Protein AF-A0A498CV49-F1 (afdb_monomer)

Secondary structure (DSSP, 8-state):
-HHHHHHHHHHHHHHHHTGGGGGGSHHHHHHHHHHHHHHHHHHHHHHHHHHHHHHHHTTS-HHHHHHHHHHHHHHTT-

Solvent-accessible surface area (backbone atoms only — not comparable to full-atom values): 4216 Å² total; per-residue (Å²): 103,35,68,57,30,10,52,56,45,26,48,50,52,37,65,76,68,61,49,68,69,34,63,82,38,74,71,35,42,53,50,50,53,48,45,26,51,60,35,14,51,61,37,39,50,54,52,50,49,50,50,51,52,52,54,73,40,68,87,47,61,72,68,56,58,53,50,53,52,51,51,54,52,56,60,75,71,108

Sequence (78 aa):
CTVVSSLTGGAFIIVKWGLHEWVTDIWGMIALGGFFFVCGLPGWAVVRWTFNFINKQEGKTIIEVVKELKNAKDDLKK

Radius of gyration: 20.26 Å; Cα contacts (8 Å, |Δi|>4): 47; chains: 1; bounding box: 54×18×46 Å

pLDDT: mean 71.57, std 8.45, range [49.75, 83.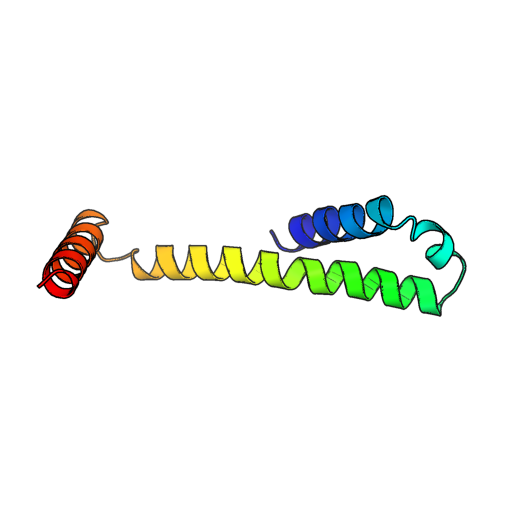94]

Structure (mmCIF, N/CA/C/O backbone):
data_AF-A0A498CV49-F1
#
_entry.id   AF-A0A498CV49-F1
#
loop_
_atom_site.group_PDB
_atom_site.id
_atom_site.type_symbol
_atom_site.label_atom_id
_atom_site.label_alt_id
_atom_site.label_comp_id
_atom_site.label_asym_id
_atom_site.label_entity_id
_atom_site.label_seq_id
_atom_site.pdbx_PDB_ins_code
_atom_site.Cartn_x
_atom_site.Cartn_y
_atom_site.Cartn_z
_atom_site.occupancy
_atom_site.B_iso_or_equiv
_atom_site.auth_seq_id
_atom_site.auth_comp_id
_atom_site.auth_asym_id
_atom_site.auth_atom_id
_atom_site.pdbx_PDB_model_num
ATOM 1 N N . CYS A 1 1 ? 2.399 -6.445 7.721 1.00 59.88 1 CYS A N 1
ATOM 2 C CA . CYS A 1 1 ? 1.299 -6.020 6.823 1.00 59.88 1 CYS A CA 1
ATOM 3 C C . CYS A 1 1 ? 1.809 -5.188 5.650 1.00 59.88 1 CYS A C 1
ATOM 5 O O . CYS A 1 1 ? 1.613 -5.608 4.523 1.00 59.88 1 CYS A O 1
ATOM 7 N N . THR A 1 2 ? 2.520 -4.087 5.890 1.00 64.81 2 THR A N 1
ATOM 8 C CA . THR A 1 2 ? 3.077 -3.209 4.841 1.00 64.81 2 THR A CA 1
ATOM 9 C C . THR A 1 2 ? 3.978 -3.923 3.839 1.00 64.81 2 THR A C 1
ATOM 11 O O . THR A 1 2 ? 3.793 -3.754 2.646 1.00 64.81 2 THR A O 1
ATOM 14 N N . VAL A 1 3 ? 4.873 -4.797 4.309 1.00 64.00 3 VAL A N 1
ATOM 15 C CA . VAL A 1 3 ? 5.780 -5.570 3.441 1.00 64.00 3 VAL A CA 1
ATOM 16 C C . VAL A 1 3 ? 5.010 -6.498 2.496 1.00 64.00 3 VAL A C 1
ATOM 18 O O . VAL A 1 3 ? 5.305 -6.552 1.309 1.00 64.00 3 VAL A O 1
ATOM 21 N N . VAL A 1 4 ? 3.975 -7.178 2.999 1.00 69.56 4 VAL A N 1
ATOM 22 C CA . VAL A 1 4 ? 3.142 -8.075 2.185 1.00 69.56 4 VAL A CA 1
ATOM 23 C C . VAL A 1 4 ? 2.295 -7.263 1.202 1.00 69.56 4 VAL A C 1
ATOM 25 O O . VAL A 1 4 ? 2.282 -7.581 0.021 1.00 69.56 4 VAL A O 1
ATOM 28 N N . SER A 1 5 ? 1.655 -6.169 1.627 1.00 70.88 5 SER A N 1
ATOM 29 C CA . SER A 1 5 ? 0.885 -5.302 0.719 1.00 70.88 5 SER A CA 1
ATOM 30 C C . SER A 1 5 ? 1.751 -4.653 -0.364 1.00 70.88 5 SER A C 1
ATOM 32 O O . SER A 1 5 ? 1.341 -4.616 -1.520 1.00 70.88 5 SER A O 1
ATOM 34 N N . SER A 1 6 ? 2.963 -4.211 -0.018 1.00 68.88 6 SER A N 1
ATOM 35 C CA . SER A 1 6 ? 3.942 -3.694 -0.974 1.00 68.88 6 SER A CA 1
ATOM 36 C C . SER A 1 6 ? 4.343 -4.756 -1.985 1.00 68.88 6 SER A C 1
ATOM 38 O O . SER A 1 6 ? 4.221 -4.512 -3.178 1.00 68.88 6 SER A O 1
ATOM 40 N N . LEU A 1 7 ? 4.777 -5.937 -1.531 1.00 72.81 7 LEU A N 1
ATOM 41 C CA . LEU A 1 7 ? 5.248 -7.005 -2.417 1.00 72.81 7 LEU A CA 1
ATOM 42 C C . LEU A 1 7 ? 4.134 -7.519 -3.327 1.00 72.81 7 LEU A C 1
ATOM 44 O O . LEU A 1 7 ? 4.333 -7.621 -4.531 1.00 72.81 7 LEU A O 1
ATOM 48 N N . THR A 1 8 ? 2.953 -7.793 -2.772 1.00 73.75 8 THR A N 1
ATOM 49 C CA . THR A 1 8 ? 1.839 -8.351 -3.552 1.00 73.75 8 THR A CA 1
ATOM 50 C C . THR A 1 8 ? 1.241 -7.307 -4.498 1.00 73.75 8 THR A C 1
ATOM 52 O O . THR A 1 8 ? 0.971 -7.614 -5.655 1.00 73.75 8 THR A O 1
ATOM 55 N N . GLY A 1 9 ? 1.072 -6.060 -4.040 1.00 71.50 9 GLY A N 1
ATOM 56 C CA . GLY A 1 9 ? 0.538 -4.968 -4.860 1.00 71.50 9 GLY A CA 1
ATOM 57 C C . GLY A 1 9 ? 1.514 -4.508 -5.943 1.00 71.50 9 GLY A C 1
ATOM 58 O O . GLY A 1 9 ? 1.126 -4.363 -7.100 1.00 71.50 9 GLY A O 1
ATOM 59 N N . GLY A 1 10 ? 2.794 -4.362 -5.596 1.00 71.25 10 GLY A N 1
ATOM 60 C CA . GLY A 1 10 ? 3.849 -4.028 -6.549 1.00 71.25 10 GLY A CA 1
ATOM 61 C C . GLY A 1 10 ? 4.043 -5.127 -7.593 1.00 71.25 10 GLY A C 1
ATOM 62 O O . GLY A 1 10 ? 4.037 -4.834 -8.785 1.00 71.25 10 GLY A O 1
ATOM 63 N N . ALA A 1 11 ? 4.102 -6.400 -7.182 1.00 70.25 11 ALA A N 1
ATOM 64 C CA . ALA A 1 11 ? 4.220 -7.520 -8.118 1.00 70.25 11 ALA A CA 1
ATOM 65 C C . ALA A 1 11 ? 3.015 -7.620 -9.069 1.00 70.25 11 ALA A C 1
ATOM 67 O O . ALA A 1 11 ? 3.200 -7.851 -10.261 1.00 70.25 11 ALA A O 1
ATOM 68 N N . PHE A 1 12 ? 1.789 -7.392 -8.583 1.00 73.94 12 PHE A N 1
ATOM 69 C CA . PHE A 1 12 ? 0.594 -7.405 -9.430 1.00 73.94 12 PHE A CA 1
ATOM 70 C C . PHE A 1 12 ? 0.640 -6.330 -10.525 1.00 73.94 12 PHE A C 1
ATOM 72 O O . PHE A 1 12 ? 0.336 -6.622 -11.680 1.00 73.94 12 PHE A O 1
ATOM 79 N N . ILE A 1 13 ? 1.055 -5.104 -10.193 1.00 71.75 13 ILE A N 1
ATOM 80 C CA . ILE A 1 13 ? 1.155 -3.999 -11.160 1.00 71.75 13 ILE A CA 1
ATOM 81 C C . ILE A 1 13 ? 2.232 -4.287 -12.211 1.00 71.75 13 ILE A C 1
ATOM 83 O O . ILE A 1 13 ? 1.987 -4.113 -13.404 1.00 71.75 13 ILE A O 1
ATOM 87 N N . ILE A 1 14 ? 3.391 -4.787 -11.777 1.00 74.38 14 ILE A N 1
ATOM 88 C CA . ILE A 1 14 ? 4.534 -5.084 -12.650 1.00 74.38 14 ILE A CA 1
ATOM 89 C C . ILE A 1 14 ? 4.195 -6.198 -13.642 1.00 74.38 14 ILE A C 1
ATOM 91 O O . ILE A 1 14 ? 4.459 -6.058 -14.836 1.00 74.38 14 ILE A O 1
ATOM 95 N N . VAL A 1 15 ? 3.547 -7.266 -13.170 1.00 76.38 15 VAL A N 1
ATOM 96 C CA . VAL A 1 15 ? 3.124 -8.388 -14.019 1.00 76.38 15 VAL A CA 1
ATOM 97 C C . VAL A 1 15 ? 1.983 -7.978 -14.951 1.00 76.38 15 VAL A C 1
ATOM 99 O O . VAL A 1 15 ? 1.985 -8.348 -16.122 1.00 76.38 15 VAL A O 1
ATOM 102 N N . LYS A 1 16 ? 1.012 -7.186 -14.476 1.00 75.69 16 LYS A N 1
ATOM 103 C CA . LYS A 1 16 ? -0.159 -6.791 -15.275 1.00 75.69 16 LYS A CA 1
ATOM 104 C C . LYS A 1 16 ? 0.196 -5.872 -16.449 1.00 75.69 16 LYS A C 1
ATOM 106 O O . LYS A 1 16 ? -0.485 -5.936 -17.470 1.00 75.69 16 LYS A O 1
ATOM 111 N N . TRP A 1 17 ? 1.219 -5.033 -16.294 1.00 75.69 17 TRP A N 1
ATOM 112 C CA . TRP A 1 17 ? 1.642 -4.047 -17.296 1.00 75.69 17 TRP A CA 1
ATOM 113 C C . TRP A 1 17 ? 2.925 -4.436 -18.040 1.00 75.69 17 TRP A C 1
ATOM 115 O O . TRP A 1 17 ? 3.378 -3.679 -18.891 1.00 75.69 17 TRP A O 1
ATOM 125 N N . GLY A 1 18 ? 3.507 -5.604 -17.748 1.00 72.31 18 GLY A N 1
ATOM 126 C CA . GLY A 1 18 ? 4.724 -6.066 -18.420 1.00 72.31 18 GLY A CA 1
ATOM 127 C C . GLY A 1 18 ? 5.943 -5.189 -18.128 1.00 72.31 18 GLY A C 1
ATOM 128 O O . GLY A 1 18 ? 6.862 -5.119 -18.935 1.00 72.31 18 GLY A O 1
ATOM 129 N N . LEU A 1 19 ? 5.982 -4.537 -16.963 1.00 72.00 19 LEU A N 1
ATOM 130 C CA . LEU A 1 19 ? 7.017 -3.564 -16.587 1.00 72.00 19 LEU A CA 1
ATOM 131 C C . LEU A 1 19 ? 8.374 -4.209 -16.229 1.00 72.00 19 LEU A C 1
ATOM 133 O O . LEU A 1 19 ? 9.236 -3.565 -15.638 1.00 72.00 19 LEU A O 1
ATOM 137 N N . HIS A 1 20 ? 8.571 -5.482 -16.587 1.00 72.00 20 HIS A N 1
ATOM 138 C CA . HIS A 1 20 ? 9.825 -6.214 -16.397 1.00 72.00 20 HIS A CA 1
ATOM 139 C C . HIS A 1 20 ? 10.978 -5.591 -17.191 1.00 72.00 20 HIS A C 1
ATOM 141 O O . HIS A 1 20 ? 12.116 -5.626 -16.730 1.00 72.00 20 HIS A O 1
ATOM 147 N N . GLU A 1 21 ? 10.692 -4.976 -18.342 1.00 70.62 21 GLU A N 1
ATOM 148 C CA . GLU A 1 21 ? 11.712 -4.286 -19.140 1.00 70.62 21 GLU A CA 1
ATOM 149 C C . GLU A 1 21 ? 12.296 -3.067 -18.418 1.00 70.62 21 GLU A C 1
ATOM 151 O O . GLU A 1 21 ? 13.445 -2.717 -18.638 1.00 70.62 21 GLU A O 1
ATOM 156 N N . TRP A 1 22 ? 11.574 -2.461 -17.471 1.00 72.88 22 TRP A N 1
ATOM 157 C CA . TRP A 1 22 ? 12.065 -1.289 -16.736 1.00 72.88 22 TRP A CA 1
ATOM 158 C C . TRP A 1 22 ? 13.142 -1.640 -15.700 1.00 72.88 22 TRP A C 1
ATOM 160 O O . TRP A 1 22 ? 13.710 -0.753 -15.069 1.00 72.88 22 TRP A O 1
ATOM 170 N N . VAL A 1 23 ? 13.452 -2.925 -15.520 1.00 74.00 23 VAL A N 1
ATOM 171 C CA . VAL A 1 23 ? 14.556 -3.378 -14.665 1.00 74.00 23 VAL A CA 1
ATOM 172 C C . VAL A 1 23 ? 15.921 -3.091 -15.305 1.00 74.00 23 VAL A C 1
ATOM 174 O O . VAL A 1 23 ? 16.912 -2.999 -14.586 1.00 74.00 23 VAL A O 1
ATOM 177 N N . THR A 1 24 ? 15.999 -2.911 -16.629 1.00 78.44 24 THR A N 1
ATOM 178 C CA . THR A 1 24 ? 17.281 -2.692 -17.324 1.00 78.44 24 THR A CA 1
ATOM 179 C C . THR A 1 24 ? 17.852 -1.290 -17.135 1.00 78.44 24 THR A C 1
ATOM 181 O O . THR A 1 24 ? 19.050 -1.095 -17.324 1.00 78.44 24 THR A O 1
ATOM 184 N N . ASP A 1 25 ? 17.025 -0.328 -16.723 1.00 81.12 25 ASP A N 1
ATOM 185 C CA . ASP A 1 25 ? 17.412 1.067 -16.529 1.00 81.12 25 ASP A CA 1
ATOM 186 C C . ASP A 1 25 ? 17.364 1.474 -15.055 1.00 81.12 25 ASP A C 1
ATOM 188 O O . ASP A 1 25 ? 16.411 1.185 -14.331 1.00 81.12 25 ASP A O 1
ATOM 192 N N . ILE A 1 26 ? 18.361 2.248 -14.614 1.00 81.06 26 ILE A N 1
ATOM 193 C CA . ILE A 1 26 ? 18.430 2.788 -13.243 1.00 81.06 26 ILE A CA 1
ATOM 194 C C . ILE A 1 26 ? 17.180 3.602 -12.885 1.00 81.06 26 ILE A C 1
ATOM 196 O O . ILE A 1 26 ? 16.656 3.491 -11.776 1.00 81.06 26 ILE A O 1
ATOM 200 N N . TRP A 1 27 ? 16.661 4.380 -13.835 1.00 80.62 27 TRP A N 1
ATOM 201 C CA . TRP A 1 27 ? 15.447 5.173 -13.651 1.00 80.62 27 TRP A CA 1
ATOM 202 C C . TRP A 1 27 ? 14.193 4.299 -13.554 1.00 80.62 27 TRP A C 1
ATOM 204 O O . TRP A 1 27 ? 13.299 4.590 -12.758 1.00 80.62 27 TRP A O 1
ATOM 214 N N . GLY A 1 28 ? 14.151 3.199 -14.308 1.00 80.06 28 GLY A N 1
ATOM 215 C CA . GLY A 1 28 ? 13.068 2.225 -14.248 1.00 80.06 28 GLY A CA 1
ATOM 216 C C . GLY A 1 28 ? 13.068 1.449 -12.929 1.00 80.06 28 GLY A C 1
ATOM 217 O O . GLY A 1 28 ? 12.016 1.305 -12.308 1.00 80.06 28 GLY A O 1
ATOM 218 N N . MET A 1 29 ? 14.240 1.077 -12.404 1.00 78.50 29 MET A N 1
ATOM 219 C CA . MET A 1 29 ? 14.358 0.476 -11.070 1.00 78.50 29 MET A CA 1
ATOM 220 C C . MET A 1 29 ? 13.881 1.412 -9.950 1.00 78.50 29 MET A C 1
ATOM 222 O O . MET A 1 29 ? 13.195 0.964 -9.029 1.00 78.50 29 MET A O 1
ATOM 226 N N . ILE A 1 30 ? 14.195 2.711 -10.028 1.00 83.94 30 ILE A N 1
ATOM 227 C CA . ILE A 1 30 ? 13.706 3.708 -9.059 1.00 83.94 30 ILE A CA 1
ATOM 228 C C . ILE A 1 30 ? 12.176 3.826 -9.137 1.00 83.94 30 ILE A C 1
ATOM 230 O O . ILE A 1 30 ? 11.507 3.836 -8.101 1.00 83.94 30 ILE A O 1
ATOM 234 N N . ALA A 1 31 ? 11.606 3.854 -10.345 1.00 82.12 31 ALA A N 1
ATOM 235 C CA . ALA A 1 31 ? 10.158 3.894 -10.542 1.00 82.12 31 ALA A CA 1
ATOM 236 C C . ALA A 1 31 ? 9.462 2.640 -9.981 1.00 82.12 31 ALA A C 1
ATOM 238 O O . ALA A 1 31 ? 8.462 2.755 -9.271 1.00 82.12 31 ALA A O 1
ATOM 239 N N . LEU A 1 32 ? 10.021 1.451 -10.224 1.00 81.62 32 LEU A N 1
ATOM 240 C CA . LEU A 1 32 ? 9.526 0.187 -9.674 1.00 81.62 32 LEU A CA 1
ATOM 241 C C . LEU A 1 32 ? 9.557 0.193 -8.140 1.00 81.62 32 LEU A C 1
ATOM 243 O O . LEU A 1 32 ? 8.554 -0.140 -7.508 1.00 81.62 32 LEU A O 1
ATOM 247 N N . GLY A 1 33 ? 10.656 0.652 -7.533 1.00 80.31 33 GLY A N 1
ATOM 248 C CA . GLY A 1 33 ? 10.749 0.846 -6.082 1.00 80.31 33 GLY A CA 1
ATOM 249 C C . GLY A 1 33 ? 9.668 1.791 -5.540 1.00 80.31 33 GLY A C 1
ATOM 250 O O . GLY A 1 33 ? 9.048 1.505 -4.512 1.00 80.31 33 GLY A O 1
ATOM 251 N N . GLY A 1 34 ? 9.369 2.865 -6.275 1.00 82.69 34 GLY A N 1
ATOM 252 C CA . GLY A 1 34 ? 8.262 3.777 -5.987 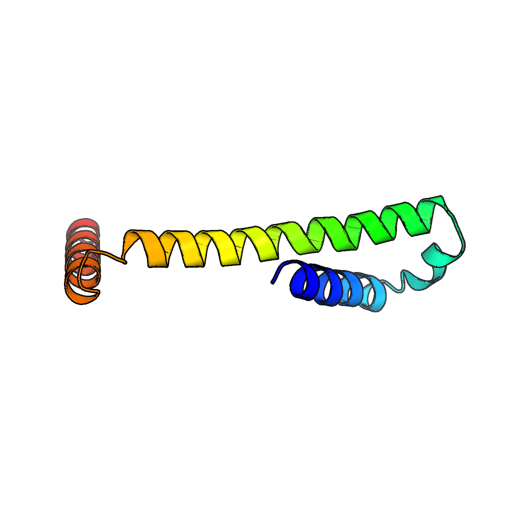1.00 82.69 34 GLY A CA 1
ATOM 253 C C . GLY A 1 34 ? 6.894 3.088 -6.008 1.00 82.69 34 GLY A C 1
ATOM 254 O O . GLY A 1 34 ? 6.106 3.275 -5.081 1.00 82.69 34 GLY A O 1
ATOM 255 N N . PHE A 1 35 ? 6.621 2.228 -6.994 1.00 81.81 35 PHE A N 1
ATOM 256 C CA . PHE A 1 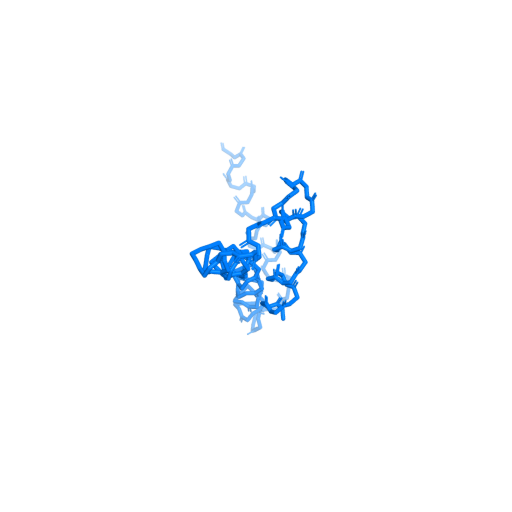35 ? 5.378 1.448 -7.047 1.00 81.81 35 PHE A CA 1
ATOM 257 C C . PHE A 1 35 ? 5.220 0.517 -5.841 1.00 81.81 35 PHE A C 1
A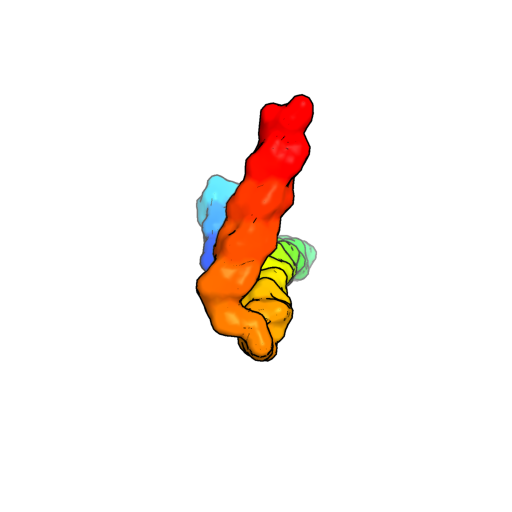TOM 259 O O . PHE A 1 35 ? 4.154 0.499 -5.221 1.00 81.81 35 PHE A O 1
ATOM 266 N N . PHE A 1 36 ? 6.275 -0.208 -5.457 1.00 77.31 36 PHE A N 1
ATOM 267 C CA . PHE A 1 36 ? 6.261 -1.054 -4.257 1.00 77.31 36 PHE A CA 1
ATOM 268 C C . PHE A 1 36 ? 5.975 -0.242 -2.986 1.00 77.31 36 PHE A C 1
ATOM 270 O O . PHE A 1 36 ? 5.205 -0.678 -2.124 1.00 77.31 36 PHE A O 1
ATOM 277 N N . PHE A 1 37 ? 6.553 0.954 -2.873 1.00 78.56 37 PHE A N 1
ATOM 278 C CA . PHE A 1 37 ? 6.338 1.839 -1.732 1.00 78.56 37 PHE A CA 1
ATOM 279 C C . PHE A 1 37 ? 4.905 2.388 -1.681 1.00 78.56 37 PHE A C 1
ATOM 281 O O . PHE A 1 37 ? 4.232 2.271 -0.654 1.00 78.56 37 PHE A O 1
ATOM 288 N N . VAL A 1 38 ? 4.396 2.909 -2.801 1.00 81.81 38 VAL A N 1
ATOM 289 C CA . VAL A 1 38 ? 3.039 3.468 -2.895 1.00 81.81 38 VAL A CA 1
ATOM 290 C C . VAL A 1 38 ? 1.979 2.400 -2.649 1.00 81.81 38 VAL A C 1
ATOM 292 O O . VAL A 1 38 ? 0.998 2.692 -1.978 1.00 81.81 38 VAL A O 1
ATOM 295 N N . CYS A 1 39 ? 2.184 1.155 -3.088 1.00 79.81 39 CYS A N 1
ATOM 296 C CA . CYS A 1 39 ? 1.270 0.044 -2.787 1.00 79.81 39 CYS A CA 1
ATOM 297 C C . CYS A 1 39 ? 1.293 -0.384 -1.308 1.00 79.81 39 CYS A C 1
ATOM 299 O O . CYS A 1 39 ? 0.331 -0.969 -0.809 1.00 79.81 39 CYS A O 1
ATOM 301 N N . GLY A 1 40 ? 2.367 -0.070 -0.580 1.00 74.38 40 GLY A N 1
ATOM 302 C CA . GLY A 1 40 ? 2.497 -0.347 0.852 1.00 74.38 40 GLY A CA 1
ATOM 303 C C . GLY A 1 40 ? 1.692 0.592 1.742 1.00 74.38 40 GLY A C 1
ATOM 304 O O . GLY A 1 40 ? 1.139 0.157 2.754 1.00 74.38 40 GLY A O 1
ATOM 305 N N . LEU A 1 41 ? 1.598 1.869 1.359 1.00 80.62 41 LEU A N 1
ATOM 306 C CA . LEU A 1 41 ? 0.878 2.917 2.091 1.00 80.62 41 LEU A CA 1
ATOM 307 C C . LEU A 1 41 ? -0.621 2.624 2.309 1.00 80.62 41 LEU A C 1
ATOM 309 O O . LEU A 1 41 ? -1.070 2.749 3.451 1.00 80.62 41 LEU A O 1
ATOM 313 N N . PRO A 1 42 ? -1.412 2.185 1.309 1.00 77.81 42 PRO A N 1
ATOM 314 C CA . PRO A 1 42 ? -2.802 1.809 1.539 1.00 77.81 42 PRO A CA 1
ATOM 315 C C . PRO A 1 42 ? -2.912 0.564 2.431 1.00 77.81 42 PRO A C 1
ATOM 317 O O . PRO A 1 42 ? -3.775 0.518 3.304 1.00 77.81 42 PRO A O 1
ATOM 320 N N . GLY A 1 43 ? -1.997 -0.406 2.310 1.00 76.94 43 GLY A N 1
ATOM 321 C CA . GLY A 1 43 ? -1.941 -1.563 3.212 1.00 76.94 43 GLY A CA 1
ATOM 322 C C . GLY A 1 43 ? -1.639 -1.184 4.668 1.00 76.94 43 GLY A C 1
ATOM 323 O O . GLY A 1 43 ? -2.248 -1.712 5.600 1.00 76.94 43 GLY A O 1
ATOM 324 N N . TRP A 1 44 ? -0.731 -0.228 4.873 1.00 80.31 44 TRP A N 1
ATOM 325 C CA . TRP A 1 44 ? -0.445 0.368 6.179 1.00 80.31 44 TRP A CA 1
ATOM 326 C C . TRP A 1 44 ? -1.670 1.078 6.759 1.00 80.31 44 TRP A C 1
ATOM 328 O O . TRP A 1 44 ? -2.030 0.826 7.911 1.00 80.31 44 TRP A O 1
ATOM 338 N N . ALA A 1 45 ? -2.318 1.933 5.963 1.00 80.69 45 ALA A N 1
ATOM 339 C CA . ALA A 1 45 ? -3.459 2.734 6.388 1.00 80.69 45 ALA A CA 1
ATOM 340 C C . ALA A 1 45 ? -4.638 1.853 6.822 1.00 80.69 45 ALA A C 1
ATOM 342 O O . ALA A 1 45 ? -5.189 2.067 7.899 1.00 80.69 45 ALA A O 1
ATOM 343 N N . VAL A 1 46 ? -4.967 0.810 6.052 1.00 79.69 46 VAL A N 1
ATOM 344 C CA . VAL A 1 46 ? -6.054 -0.130 6.377 1.00 79.69 46 VAL A CA 1
ATOM 345 C C . VAL A 1 46 ? -5.789 -0.856 7.693 1.00 79.69 46 VAL A C 1
ATOM 347 O O . VA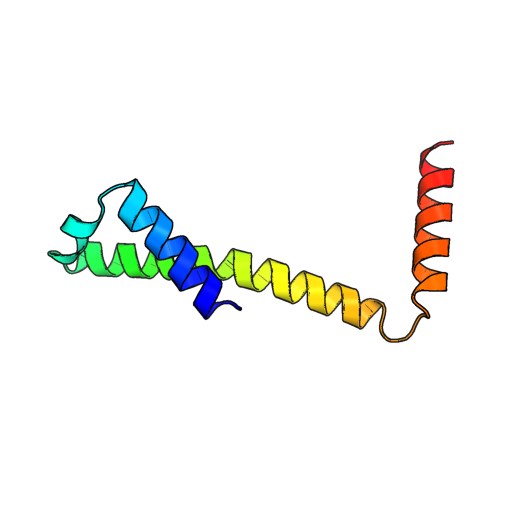L A 1 46 ? -6.663 -0.916 8.559 1.00 79.69 46 VAL A O 1
ATOM 350 N N . VAL A 1 47 ? -4.574 -1.372 7.893 1.00 78.50 47 VAL A N 1
ATOM 351 C CA . VAL A 1 47 ? -4.234 -2.084 9.131 1.00 78.50 47 VAL A CA 1
ATOM 352 C C . VAL A 1 47 ? -4.188 -1.128 10.320 1.00 78.50 47 VAL A C 1
ATOM 354 O O . VAL A 1 47 ? -4.712 -1.457 11.381 1.00 78.50 47 VAL A O 1
ATOM 357 N N . ARG A 1 48 ? -3.647 0.083 10.155 1.00 79.69 48 ARG A N 1
ATOM 358 C CA . ARG A 1 48 ? -3.639 1.098 11.217 1.00 79.69 48 ARG A CA 1
ATOM 359 C C . ARG A 1 48 ? -5.033 1.578 11.574 1.00 79.69 48 ARG A C 1
ATOM 361 O O . ARG A 1 48 ? -5.304 1.731 12.759 1.00 79.69 48 ARG A O 1
ATOM 368 N N . TRP A 1 49 ? -5.918 1.776 10.605 1.00 79.38 49 TRP A N 1
ATOM 369 C CA . TRP A 1 49 ? -7.319 2.083 10.878 1.00 79.38 49 TRP A CA 1
ATOM 370 C C . TRP A 1 49 ? -8.021 0.938 11.589 1.00 79.38 49 TRP A C 1
ATOM 372 O O . TRP A 1 49 ? -8.725 1.192 12.558 1.00 79.38 49 TRP A O 1
ATOM 382 N N . THR A 1 50 ? -7.764 -0.306 11.187 1.00 78.50 50 THR A N 1
ATOM 383 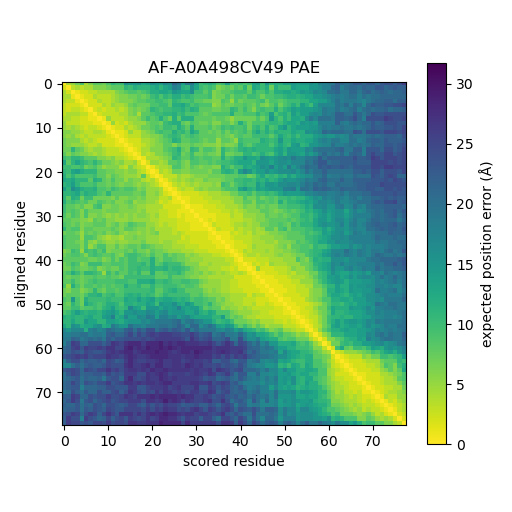C CA . THR A 1 50 ? -8.331 -1.486 11.852 1.00 78.50 50 THR A CA 1
ATOM 384 C C . THR A 1 50 ? -7.857 -1.586 13.303 1.00 78.50 50 THR A C 1
ATOM 386 O O . THR A 1 50 ? -8.679 -1.700 14.205 1.00 78.50 50 THR A O 1
ATOM 389 N N . PHE A 1 51 ? -6.555 -1.446 13.566 1.00 75.88 51 PHE A N 1
ATOM 390 C CA . PHE A 1 51 ? -6.027 -1.429 14.934 1.00 75.88 51 PHE A CA 1
ATOM 391 C C . PHE A 1 51 ? -6.503 -0.219 15.741 1.00 75.88 51 PHE A C 1
ATOM 393 O O . PHE A 1 51 ? -6.807 -0.366 16.915 1.00 75.88 51 PHE A O 1
ATOM 400 N N . ASN A 1 52 ? -6.604 0.969 15.141 1.00 76.25 52 ASN A N 1
ATOM 401 C CA . ASN A 1 52 ? -7.132 2.155 15.820 1.00 76.25 52 ASN A CA 1
ATOM 402 C C . ASN A 1 52 ? -8.623 2.001 16.153 1.00 76.25 52 ASN A C 1
ATOM 404 O O . ASN A 1 52 ? -9.076 2.494 17.179 1.00 76.25 52 ASN A O 1
ATOM 408 N N . PHE A 1 53 ? -9.380 1.308 15.302 1.00 70.25 53 PHE A N 1
ATOM 409 C CA . PHE A 1 53 ? -10.775 0.966 15.550 1.00 70.25 53 PHE A CA 1
ATOM 410 C C . PHE A 1 53 ? -10.905 -0.065 16.671 1.00 70.25 53 PHE A C 1
ATOM 412 O O . PHE A 1 53 ? -11.692 0.151 17.583 1.00 70.25 53 PHE A O 1
ATOM 419 N N . ILE A 1 54 ? -10.097 -1.130 16.652 1.00 70.06 54 ILE A N 1
ATOM 420 C CA . ILE A 1 54 ? -10.063 -2.135 17.724 1.00 70.06 54 ILE A CA 1
ATOM 421 C C . ILE A 1 5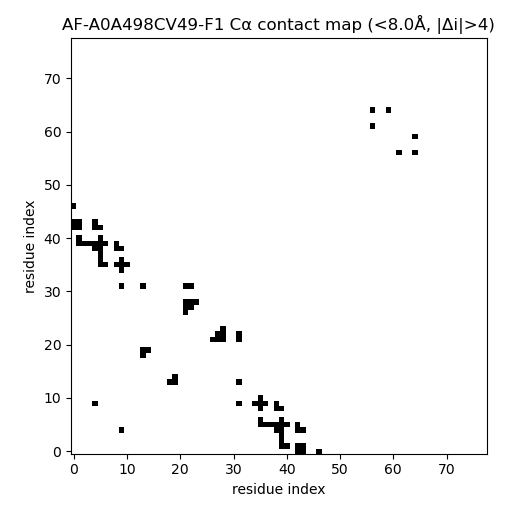4 ? -9.659 -1.488 19.051 1.00 70.06 54 ILE A C 1
ATOM 423 O O . ILE A 1 54 ? -10.374 -1.644 20.026 1.00 70.06 54 ILE A O 1
ATOM 427 N N . ASN A 1 55 ? -8.600 -0.679 19.078 1.00 67.31 55 ASN A N 1
ATOM 428 C CA . ASN A 1 55 ? -8.114 -0.018 20.292 1.00 67.31 55 ASN A CA 1
ATOM 429 C C . ASN A 1 55 ? -9.106 1.044 20.818 1.00 67.31 55 ASN A C 1
ATOM 431 O O . ASN A 1 55 ? -9.319 1.169 22.015 1.00 67.31 55 ASN A O 1
ATOM 435 N N . LYS A 1 56 ? -9.831 1.749 19.934 1.00 64.56 56 LYS A N 1
ATOM 436 C CA . LYS A 1 56 ? -10.974 2.593 20.345 1.00 64.56 56 LYS A CA 1
ATOM 437 C C . LYS A 1 56 ? -12.121 1.803 20.983 1.00 64.56 56 LYS A C 1
ATOM 439 O O . LYS A 1 56 ? -12.943 2.401 21.674 1.00 64.56 56 LYS A O 1
ATOM 444 N N . GLN A 1 57 ? -12.208 0.503 20.713 1.00 60.22 57 GLN A N 1
ATOM 445 C CA . GLN A 1 57 ? -13.175 -0.406 21.322 1.00 60.22 57 GLN A CA 1
ATOM 446 C C . GLN A 1 57 ? -12.582 -1.239 22.470 1.00 60.22 57 GLN A C 1
ATOM 448 O O . GLN A 1 57 ? -13.342 -1.824 23.235 1.00 60.22 57 GLN A O 1
ATOM 453 N N . GLU A 1 58 ? -11.260 -1.266 22.661 1.00 49.75 58 GLU A N 1
ATOM 454 C CA . GLU A 1 58 ? -10.612 -1.872 23.827 1.00 49.75 58 GLU A CA 1
ATOM 455 C C . GLU A 1 58 ? -10.857 -0.988 25.057 1.00 49.75 58 GLU A C 1
ATOM 457 O O . GLU A 1 58 ? -10.093 -0.088 25.391 1.00 49.75 58 GLU A O 1
ATOM 462 N N . GLY A 1 59 ? -11.994 -1.217 25.711 1.00 55.97 59 GLY A N 1
ATOM 463 C CA . GLY A 1 59 ? -12.428 -0.488 26.906 1.00 55.97 59 GLY A CA 1
ATOM 464 C C . GLY A 1 59 ? -13.940 -0.289 26.986 1.00 55.97 59 GLY A C 1
ATOM 465 O O . GLY A 1 59 ? -14.474 -0.129 28.079 1.00 55.97 59 GLY A O 1
ATOM 466 N N . LYS A 1 60 ? -14.645 -0.386 25.853 1.00 51.34 60 LYS A N 1
ATOM 467 C CA . LYS A 1 60 ? -16.105 -0.522 25.794 1.00 51.34 60 LYS A CA 1
ATOM 468 C C . LYS A 1 60 ? -16.419 -1.946 25.359 1.00 51.34 60 LYS A C 1
ATOM 470 O O . LYS A 1 60 ? -15.927 -2.402 24.333 1.00 51.34 60 LYS A O 1
ATOM 475 N N . THR A 1 61 ? -17.214 -2.687 26.124 1.00 52.03 61 THR A N 1
ATOM 476 C CA . THR A 1 61 ? -17.631 -4.038 25.719 1.00 52.03 61 THR A CA 1
ATOM 477 C C . THR A 1 61 ? -18.246 -3.939 24.319 1.00 52.03 61 THR A C 1
ATOM 479 O O . THR A 1 61 ? -19.099 -3.087 24.113 1.00 52.03 61 THR A O 1
ATOM 482 N N . ILE A 1 62 ? -17.834 -4.770 23.354 1.00 55.28 62 ILE A N 1
ATOM 483 C CA . ILE A 1 62 ? -18.275 -4.764 21.932 1.00 55.28 62 ILE A CA 1
ATOM 484 C C . ILE A 1 62 ? -19.806 -4.571 21.770 1.00 55.28 62 ILE A C 1
ATOM 486 O O . ILE A 1 62 ? -20.290 -3.994 20.799 1.00 55.28 62 ILE A O 1
ATOM 490 N N . ILE A 1 63 ? -20.572 -5.005 22.772 1.00 55.97 63 ILE A N 1
ATOM 491 C CA . ILE A 1 63 ? -22.022 -4.839 22.929 1.00 55.97 63 ILE A CA 1
ATOM 492 C C . ILE A 1 63 ? -22.463 -3.361 22.975 1.00 55.97 63 ILE A C 1
ATOM 494 O O . ILE A 1 63 ? -23.482 -3.009 22.387 1.00 55.97 63 ILE A O 1
ATOM 498 N N . GLU A 1 64 ? -21.718 -2.493 23.653 1.00 60.00 64 GLU A N 1
ATOM 499 C CA . GLU A 1 64 ? -22.017 -1.070 23.845 1.00 60.00 64 GLU A CA 1
ATOM 500 C C . GLU A 1 64 ? -21.799 -0.274 22.553 1.00 60.00 64 GLU A C 1
ATOM 502 O O . GLU A 1 64 ? -22.640 0.538 22.170 1.00 60.00 64 GLU A O 1
ATOM 507 N N . VAL A 1 65 ? -20.742 -0.606 21.806 1.00 62.22 65 VAL A N 1
ATOM 508 C CA . VAL A 1 65 ? -20.448 0.014 20.506 1.00 62.22 65 VAL A CA 1
ATOM 509 C C . VAL A 1 65 ? -21.471 -0.400 19.444 1.00 62.22 65 VAL A C 1
ATOM 511 O O . VAL A 1 65 ? -21.912 0.428 18.648 1.00 62.22 65 VAL A O 1
ATOM 514 N N . VAL A 1 66 ? -21.935 -1.655 19.461 1.00 63.47 66 VAL A N 1
ATOM 515 C CA . VAL A 1 66 ? -23.045 -2.106 18.600 1.00 63.47 66 VAL A CA 1
ATOM 516 C C . VAL A 1 66 ? -24.363 -1.407 18.967 1.00 63.47 66 VAL A C 1
ATOM 518 O O . VAL A 1 66 ? -25.164 -1.112 18.079 1.00 63.47 66 VAL A O 1
ATOM 521 N N . LYS A 1 67 ? -24.589 -1.098 20.251 1.00 64.06 67 LYS A N 1
ATOM 522 C CA . LYS A 1 67 ? -25.780 -0.375 20.727 1.00 64.06 67 LYS A CA 1
ATOM 523 C C . LYS A 1 67 ? -25.772 1.094 20.292 1.00 64.06 67 LYS A C 1
ATOM 525 O O . LYS A 1 67 ? -26.788 1.570 19.793 1.00 64.06 67 LYS A O 1
ATOM 530 N N . GLU A 1 68 ? -24.632 1.780 20.409 1.00 64.88 68 GLU A N 1
ATOM 531 C CA . GLU A 1 68 ? -24.452 3.154 19.910 1.00 64.88 68 GLU A CA 1
ATOM 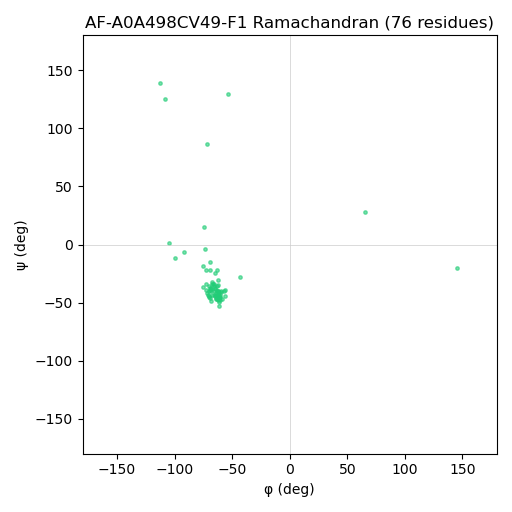532 C C . GLU A 1 68 ? -24.621 3.222 18.383 1.00 64.88 68 GLU A C 1
ATOM 534 O O . GLU A 1 68 ? -25.341 4.085 17.884 1.00 64.88 68 GLU A O 1
ATOM 539 N N . LEU A 1 69 ? -24.045 2.275 17.633 1.00 68.62 69 LEU A N 1
ATOM 540 C CA . LEU A 1 69 ? -24.193 2.217 16.173 1.00 68.62 69 LEU A CA 1
ATOM 541 C C . LEU A 1 69 ? -25.634 1.941 15.729 1.00 68.62 69 LEU A C 1
ATOM 543 O O . LEU A 1 69 ? -26.084 2.498 14.729 1.00 68.62 69 LEU A O 1
ATOM 547 N N . LYS A 1 70 ? -26.367 1.090 16.456 1.00 68.81 70 LYS A N 1
ATOM 548 C CA . LYS A 1 70 ? -27.777 0.811 16.165 1.00 68.81 70 LYS A CA 1
ATOM 549 C C . LYS A 1 70 ? -28.657 2.033 16.437 1.00 68.81 70 LYS A C 1
ATOM 551 O O . LYS A 1 70 ? -29.465 2.371 15.581 1.00 68.81 70 LYS A O 1
ATOM 556 N N . ASN A 1 71 ? -28.441 2.725 17.557 1.00 68.69 71 ASN A N 1
ATOM 557 C CA . ASN A 1 71 ? -29.172 3.952 17.884 1.00 68.69 71 ASN A CA 1
ATOM 558 C C . ASN A 1 71 ? -28.889 5.069 16.868 1.00 68.69 71 ASN A C 1
ATOM 560 O O . ASN A 1 71 ? -29.825 5.641 16.324 1.00 68.69 71 ASN A O 1
ATOM 564 N N . ALA A 1 72 ? -27.621 5.304 16.516 1.00 69.38 72 ALA A N 1
ATOM 565 C CA . ALA A 1 72 ? -27.261 6.311 15.516 1.00 69.38 72 ALA A CA 1
ATOM 566 C C . ALA A 1 72 ? -27.846 6.003 14.124 1.00 69.38 72 ALA A C 1
ATOM 568 O O . ALA A 1 72 ? -28.223 6.912 13.387 1.00 69.38 72 ALA A O 1
ATOM 569 N N . LYS A 1 73 ? -27.942 4.718 13.755 1.00 71.94 73 LYS A N 1
ATOM 570 C CA . LYS A 1 73 ? -28.578 4.289 12.503 1.00 71.94 73 LYS A CA 1
ATOM 571 C C . LYS A 1 73 ? -30.093 4.519 12.511 1.00 71.94 73 LYS A C 1
ATOM 573 O O . LYS A 1 73 ? -30.641 4.870 11.469 1.00 71.94 73 LYS A O 1
ATOM 578 N N . ASP A 1 74 ? -30.755 4.301 13.643 1.00 69.94 74 ASP A N 1
ATOM 579 C CA . ASP A 1 74 ? -32.196 4.527 13.781 1.00 69.94 74 ASP A CA 1
ATOM 580 C C . ASP A 1 74 ? -32.536 6.030 13.824 1.00 69.94 74 ASP A C 1
ATOM 582 O O . ASP A 1 74 ? -33.531 6.434 13.225 1.00 69.94 74 ASP A O 1
ATOM 586 N N . ASP A 1 75 ? -31.673 6.868 14.410 1.00 70.00 75 ASP A N 1
ATOM 587 C CA . ASP A 1 75 ? -31.812 8.333 14.385 1.00 70.00 75 ASP A CA 1
ATOM 588 C C . ASP A 1 75 ? -31.592 8.927 12.984 1.00 70.00 75 ASP A C 1
ATOM 590 O O . ASP A 1 75 ? -32.310 9.834 12.582 1.00 70.00 75 ASP A O 1
ATOM 594 N N . LEU A 1 76 ? -30.655 8.384 12.196 1.00 70.06 76 LEU A N 1
ATOM 595 C CA . LEU A 1 76 ? -30.441 8.778 10.792 1.00 70.06 76 LEU A CA 1
ATOM 596 C C . LEU A 1 76 ? -31.574 8.349 9.848 1.00 70.06 76 LEU A C 1
ATOM 598 O O . LEU A 1 76 ? -31.628 8.803 8.706 1.00 70.06 76 LEU A O 1
ATOM 602 N N . LYS A 1 77 ? -32.440 7.430 10.286 1.00 60.12 77 LYS A N 1
ATOM 603 C CA . LYS A 1 77 ? -33.583 6.934 9.510 1.00 60.12 77 LYS A CA 1
ATOM 604 C C . LYS A 1 77 ? -34.869 7.735 9.779 1.00 60.12 77 LYS A C 1
ATOM 606 O O . LYS A 1 77 ? -35.876 7.472 9.121 1.00 60.12 77 LYS A O 1
ATOM 611 N N . LYS A 1 78 ? -34.847 8.658 10.741 1.00 50.25 78 LYS A N 1
ATOM 612 C CA . LYS A 1 78 ? -35.977 9.508 11.127 1.00 50.25 78 LYS A CA 1
ATOM 613 C C 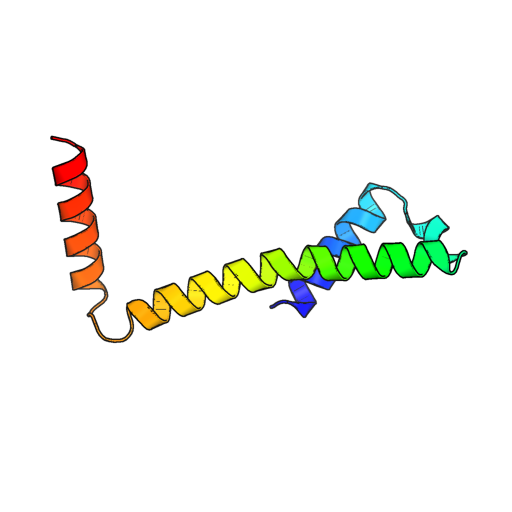. LYS A 1 78 ? -35.942 10.845 10.394 1.00 50.25 78 LYS A C 1
ATOM 615 O O . LYS A 1 78 ? -37.047 11.329 10.071 1.00 50.25 78 LYS A O 1
#

Foldseek 3Di:
DLQCQLVVQLVCVCVVVVLPVLVVDPVSVVVSVVRSNVSSVVVVVVVVVVVVVVVVCVVPDPVVVVVVVVVVVVVVVD

Mean predicted aligned error: 12.61 Å

Organism: NCBI:txid2136182